Protein AF-A0A7Y2IPC4-F1 (afdb_monomer_lite)

Secondary structure (DSSP, 8-state):
----PPP---------TT-------------PPPHHHHHHHHHHHHHHHHHHHHHHHHHTT-GGGTTS--EEETTEEE-HHHHHHHHHHHHHHHHHHH-TT--HHHHHHHHHHHHHHHHHHHHSHHHHHHHH---HHHHHHHHHHHHHHHHHHHH--------------

Foldseek 3Di:
DDDDDDDDDPPPDDPPPDPPDPPPPPQPQPDDAFPLLVVLQVQLVVLQVQLVVQLVVQPVVPPVQQLHPQDDRPHGGFGNQRSVVSNVVSVVSNVLSVDPPNQLVVLLVQLVVLLVQLVVCLVCVPVCCNVGNRGNVNSVVSNVSSVVSNCSSPVTDPPDTDRPPDPDD

pLDDT: mean 70.89, std 13.15, range [46.75, 91.44]

Structure (mmCIF, N/CA/C/O backbone):
data_AF-A0A7Y2IPC4-F1
#
_entry.id   AF-A0A7Y2IPC4-F1
#
loop_
_atom_site.group_PDB
_atom_site.id
_atom_site.type_sy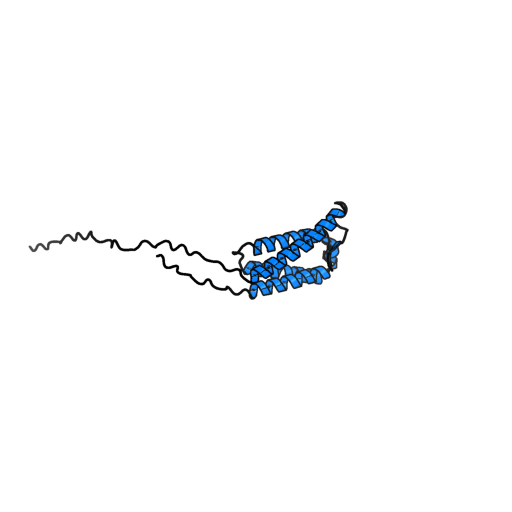mbol
_atom_site.label_atom_id
_atom_site.label_alt_id
_atom_site.label_comp_id
_atom_site.label_asym_id
_atom_site.label_entity_id
_atom_site.label_seq_id
_atom_site.pdbx_PDB_ins_code
_atom_site.Cartn_x
_atom_site.Cartn_y
_atom_site.Cartn_z
_atom_site.occupancy
_atom_site.B_iso_or_equiv
_atom_site.auth_seq_id
_atom_site.auth_comp_id
_atom_site.auth_asym_id
_atom_site.auth_atom_id
_atom_site.pdbx_PDB_model_num
ATOM 1 N N . MET A 1 1 ? -70.345 54.264 35.590 1.00 49.88 1 MET A N 1
ATOM 2 C CA . MET A 1 1 ? -69.636 54.533 36.854 1.00 49.88 1 MET A CA 1
ATOM 3 C C . MET A 1 1 ? -69.385 53.193 37.525 1.00 49.88 1 MET A C 1
ATOM 5 O O . MET A 1 1 ? -70.198 52.774 38.329 1.00 49.88 1 MET A O 1
ATOM 9 N N . THR A 1 2 ? -68.311 52.510 37.122 1.00 48.31 2 THR A N 1
ATOM 10 C CA . THR A 1 2 ? -67.710 51.390 37.861 1.00 48.31 2 THR A CA 1
ATOM 11 C C . THR A 1 2 ? -66.279 51.255 37.356 1.00 48.31 2 THR A C 1
ATOM 13 O O . THR A 1 2 ? -66.040 50.936 36.197 1.00 48.31 2 THR A O 1
ATOM 16 N N . THR A 1 3 ? -65.349 51.657 38.208 1.00 51.16 3 THR A N 1
ATOM 17 C CA . THR A 1 3 ? -63.899 51.569 38.067 1.00 51.16 3 THR A CA 1
ATOM 18 C C . THR A 1 3 ? -63.474 50.141 38.381 1.00 51.16 3 THR A C 1
ATOM 20 O O . THR A 1 3 ? -63.701 49.688 39.500 1.00 51.16 3 THR A O 1
ATOM 23 N N . GLU A 1 4 ? -62.846 49.446 37.434 1.00 53.03 4 GLU A N 1
ATOM 24 C CA . GLU A 1 4 ? -62.162 48.182 37.711 1.00 53.03 4 GLU A CA 1
ATOM 25 C C . GLU A 1 4 ? -60.653 48.424 37.624 1.00 53.03 4 GLU A C 1
ATOM 27 O O . GLU A 1 4 ? -60.094 48.780 36.587 1.00 53.03 4 GLU A O 1
ATOM 32 N N . SER A 1 5 ? -60.028 48.363 38.793 1.00 56.81 5 SER A N 1
ATOM 33 C CA . SER A 1 5 ? -58.611 48.577 39.047 1.00 56.81 5 SER A CA 1
ATOM 34 C C . SER A 1 5 ? -57.774 47.445 38.458 1.00 56.81 5 SER A C 1
ATOM 36 O O . SER A 1 5 ? -57.974 46.288 38.820 1.00 56.81 5 SER A O 1
ATOM 38 N N . ILE A 1 6 ? -56.796 47.787 37.620 1.00 61.06 6 ILE A N 1
ATOM 39 C CA . ILE A 1 6 ? -55.723 46.883 37.191 1.00 61.06 6 ILE A CA 1
ATOM 40 C C . ILE A 1 6 ? -54.782 46.648 38.383 1.00 61.06 6 ILE A C 1
ATOM 42 O O . ILE A 1 6 ? -54.201 47.620 38.872 1.00 61.06 6 ILE A O 1
ATOM 46 N N . PRO A 1 7 ? -54.572 45.404 38.848 1.00 61.88 7 PRO A N 1
ATOM 47 C CA . PRO A 1 7 ? -53.474 45.115 39.749 1.00 61.88 7 PRO A CA 1
ATOM 48 C C . PRO A 1 7 ? -52.186 44.896 38.948 1.00 61.88 7 PRO A C 1
ATOM 50 O O . PRO A 1 7 ? -52.061 43.977 38.138 1.00 61.88 7 PRO A O 1
ATOM 53 N N . THR A 1 8 ? -51.219 45.767 39.213 1.00 55.44 8 THR A N 1
ATOM 54 C CA . THR A 1 8 ? -49.805 45.659 38.861 1.00 55.44 8 THR A CA 1
ATOM 55 C C . THR A 1 8 ? -49.244 44.322 39.356 1.00 55.44 8 THR A C 1
ATOM 57 O O . THR A 1 8 ? -49.049 44.129 40.553 1.00 55.44 8 THR A O 1
ATOM 60 N N . GLN A 1 9 ? -48.981 43.386 38.445 1.00 53.91 9 GLN A N 1
ATOM 61 C CA . GLN A 1 9 ? -48.189 42.189 38.733 1.00 53.91 9 GLN A CA 1
ATOM 62 C C . GLN A 1 9 ? -46.713 42.511 38.488 1.00 53.91 9 GLN A C 1
ATOM 64 O O . GLN A 1 9 ? -46.155 42.254 37.422 1.00 53.91 9 GLN A O 1
ATOM 69 N N . GLU A 1 10 ? -46.081 43.093 39.508 1.00 51.00 10 GLU A N 1
ATOM 70 C CA . GLU A 1 10 ? -44.657 42.889 39.746 1.00 51.00 10 GLU A CA 1
ATOM 71 C C . GLU A 1 10 ? -44.445 41.418 40.128 1.00 51.00 10 GLU A C 1
ATOM 73 O O . GLU A 1 10 ? -44.716 40.999 41.253 1.00 51.00 10 GLU A O 1
ATOM 78 N N . HIS A 1 11 ? -43.952 40.615 39.189 1.00 51.88 11 HIS A N 1
ATOM 79 C CA . HIS A 1 11 ? -43.317 39.333 39.495 1.00 51.88 11 HIS A CA 1
ATOM 80 C C . HIS A 1 11 ? -41.939 39.276 38.843 1.00 51.88 11 HIS A C 1
ATOM 82 O O . HIS A 1 11 ? -41.635 38.497 37.945 1.00 51.88 11 HIS A O 1
ATOM 88 N N . GLN A 1 12 ? -41.079 40.155 39.350 1.00 55.28 12 GLN A N 1
ATOM 89 C CA . GLN A 1 12 ? -39.659 39.878 39.462 1.00 55.28 12 GLN A CA 1
ATOM 90 C C . GLN A 1 12 ? -39.482 39.059 40.746 1.00 55.28 12 GLN A C 1
ATOM 92 O O . GLN A 1 12 ? -39.758 39.585 41.819 1.00 55.28 12 GLN A O 1
ATOM 97 N N . SER A 1 13 ? -39.082 37.786 40.636 1.00 51.97 13 SER A N 1
ATOM 98 C CA . SER A 1 13 ? -38.216 37.048 41.584 1.00 51.97 13 SER A CA 1
ATOM 99 C C . SER A 1 13 ? -38.437 35.538 41.478 1.00 51.97 13 SER A C 1
ATOM 101 O O . SER A 1 13 ? -39.356 35.003 42.086 1.00 51.97 13 SER A O 1
ATOM 103 N N . ALA A 1 14 ? -37.570 34.867 40.717 1.00 52.84 14 ALA A N 1
ATOM 104 C CA . ALA A 1 14 ? -36.878 33.631 41.110 1.00 52.84 14 ALA A CA 1
ATOM 105 C C . ALA A 1 14 ? -36.295 32.964 39.856 1.00 52.84 14 ALA A C 1
ATOM 107 O O . ALA A 1 14 ? -36.879 32.047 39.285 1.00 52.84 14 ALA A O 1
ATOM 108 N N . VAL A 1 15 ? -35.108 33.406 39.432 1.00 58.88 15 VAL A N 1
ATOM 109 C CA . VAL A 1 15 ? -34.198 32.483 38.745 1.00 58.88 15 VAL A CA 1
ATOM 110 C C . VAL A 1 15 ? -33.780 31.478 39.821 1.00 58.88 15 VAL A C 1
ATOM 112 O O . VAL A 1 15 ? -33.210 31.911 40.824 1.00 58.88 15 VAL A O 1
ATOM 115 N N . PRO A 1 16 ? -34.095 30.177 39.702 1.00 61.38 16 PRO A N 1
ATOM 116 C CA . PRO A 1 16 ? -33.648 29.199 40.679 1.00 61.38 16 PRO A CA 1
ATOM 117 C C . PRO A 1 16 ? -32.118 29.146 40.653 1.00 61.38 16 PRO A C 1
ATOM 119 O O . PRO A 1 16 ? -31.505 28.633 39.715 1.00 61.38 16 PRO A O 1
ATOM 122 N N . SER A 1 17 ? -31.510 29.693 41.704 1.00 60.59 17 SER A N 1
ATOM 123 C CA . SER A 1 17 ? -30.096 29.581 42.066 1.00 60.59 17 SER A CA 1
ATOM 124 C C . SER A 1 17 ? -29.770 28.128 42.427 1.00 60.59 17 SER A C 1
ATOM 126 O O . SER A 1 17 ? -29.538 27.789 43.582 1.00 60.59 17 SER A O 1
ATOM 128 N N . GLY A 1 18 ? -29.861 27.238 41.446 1.00 58.59 18 GLY A N 1
ATOM 129 C CA . GLY A 1 18 ? -29.791 25.800 41.675 1.00 58.59 18 GLY A CA 1
ATOM 130 C C . GLY A 1 18 ? -29.681 24.972 40.404 1.00 58.59 18 GLY A C 1
ATOM 131 O O . GLY A 1 18 ? -29.937 23.777 40.452 1.00 58.59 18 GLY A O 1
ATOM 132 N N . SER A 1 19 ? -29.301 25.572 39.272 1.00 57.56 19 SER A N 1
ATOM 133 C CA . SER A 1 19 ? -28.718 24.776 38.192 1.00 57.56 19 SER A CA 1
ATOM 134 C C . SER A 1 19 ? -27.263 24.539 38.590 1.00 57.56 19 SER A C 1
ATOM 136 O O . SER A 1 19 ? -26.486 25.495 38.504 1.00 57.56 19 SER A O 1
ATOM 138 N N . PRO A 1 20 ? -26.866 23.348 39.089 1.00 60.28 20 PRO A N 1
ATOM 139 C CA . PRO A 1 20 ? -25.449 23.034 39.157 1.00 60.28 20 PRO A CA 1
ATOM 140 C C . PRO A 1 20 ? -24.900 23.306 37.760 1.00 60.28 20 PRO A C 1
ATOM 142 O O . PRO A 1 20 ? -25.439 22.798 36.773 1.00 60.28 20 PRO A O 1
ATOM 145 N N . LEU A 1 21 ? -23.905 24.196 37.675 1.00 64.06 21 LEU A N 1
ATOM 146 C CA . LEU A 1 21 ? -23.163 24.427 36.440 1.00 64.06 21 LEU A CA 1
ATOM 147 C C . LEU A 1 21 ? -22.884 23.049 35.832 1.00 64.06 21 LEU A C 1
ATOM 149 O O . LEU A 1 21 ? -22.542 22.150 36.608 1.00 64.06 21 LEU A O 1
ATOM 153 N N . PRO A 1 22 ? -23.058 22.841 34.515 1.00 61.72 22 PRO A N 1
ATOM 154 C CA . PRO A 1 22 ? -22.638 21.597 33.895 1.00 61.72 22 PRO A CA 1
ATOM 155 C C . PRO A 1 22 ? -21.154 21.457 34.217 1.00 61.72 22 PRO A C 1
ATOM 157 O O . PRO A 1 22 ? -20.320 22.148 33.635 1.00 61.72 22 PRO A O 1
ATOM 160 N N . ILE A 1 23 ? -20.843 20.653 35.238 1.00 58.25 23 ILE A N 1
ATOM 161 C CA . ILE A 1 23 ? -19.481 20.345 35.633 1.00 58.25 23 ILE A CA 1
ATOM 162 C C . ILE A 1 23 ? -18.910 19.764 34.360 1.00 58.25 23 ILE A C 1
ATOM 164 O O . ILE A 1 23 ? -19.406 18.735 33.894 1.00 58.25 23 ILE A O 1
ATOM 168 N N . ALA A 1 24 ? -17.974 20.497 33.753 1.00 58.16 24 ALA A N 1
ATOM 169 C CA . ALA A 1 24 ? -17.265 20.080 32.564 1.00 58.16 24 ALA A CA 1
ATOM 170 C C . ALA A 1 24 ? -16.607 18.754 32.926 1.00 58.16 24 ALA A C 1
ATOM 172 O O . ALA A 1 24 ? -15.563 18.701 33.569 1.00 58.16 24 ALA A O 1
ATOM 173 N N . THR A 1 25 ? -17.324 17.679 32.635 1.00 60.69 25 THR A N 1
ATOM 174 C CA . THR A 1 25 ? -16.920 16.326 32.941 1.00 60.69 25 THR A CA 1
ATOM 175 C C . THR A 1 25 ? -15.834 16.086 31.921 1.00 60.69 25 THR A C 1
ATOM 177 O O . THR A 1 25 ? -16.112 15.892 30.738 1.00 60.69 25 THR A O 1
ATOM 180 N N . GLU A 1 26 ? -14.584 16.243 32.348 1.00 56.31 26 GLU A N 1
ATOM 181 C CA . GLU A 1 26 ? -13.437 15.880 31.540 1.00 56.31 26 GLU A CA 1
ATOM 182 C C . GLU A 1 26 ? -13.526 14.367 31.351 1.00 56.31 26 GLU A C 1
ATOM 184 O O . GLU A 1 26 ? -13.108 13.570 32.188 1.00 56.31 26 GLU A O 1
ATOM 189 N N . LEU A 1 27 ? -14.204 13.962 30.278 1.00 58.81 27 LEU A N 1
ATOM 190 C CA . LEU A 1 27 ? -14.255 12.589 29.819 1.00 58.81 27 LEU A CA 1
ATOM 191 C C . LEU A 1 27 ? -12.823 12.213 29.450 1.00 58.81 27 LEU A C 1
ATOM 193 O O . LEU A 1 27 ? -12.387 12.410 28.314 1.00 58.81 27 LEU A O 1
ATOM 197 N N . VAL A 1 28 ? -12.082 11.679 30.423 1.00 58.53 28 VAL A N 1
ATOM 198 C CA . VAL A 1 28 ? -10.781 11.052 30.204 1.00 58.53 28 VAL A CA 1
ATOM 199 C C . VAL A 1 28 ? -11.043 9.780 29.409 1.00 58.53 28 VAL A C 1
ATOM 201 O O . VAL A 1 28 ? -11.217 8.681 29.936 1.00 58.53 28 VAL A O 1
ATOM 204 N N . ARG A 1 29 ? -11.143 9.953 28.094 1.00 59.50 29 ARG A N 1
ATOM 205 C CA . ARG A 1 29 ? -11.392 8.889 27.136 1.00 59.50 29 ARG A CA 1
ATOM 206 C C . ARG A 1 29 ? -10.118 8.049 27.043 1.00 59.50 29 ARG A C 1
ATOM 208 O O . ARG A 1 29 ? -9.209 8.331 26.264 1.00 59.50 29 ARG A O 1
ATOM 215 N N . THR A 1 30 ? -10.013 7.036 27.901 1.00 56.56 30 THR A N 1
ATOM 216 C CA . THR A 1 30 ? -8.898 6.085 27.899 1.00 56.56 30 THR A CA 1
ATOM 217 C C . THR A 1 30 ? -9.015 5.184 26.673 1.00 56.56 30 THR A C 1
ATOM 219 O O . THR A 1 30 ? -9.700 4.164 26.653 1.00 56.56 30 THR A O 1
ATOM 222 N N . TYR A 1 31 ? -8.347 5.603 25.603 1.00 56.28 31 TYR A N 1
ATOM 223 C CA . TYR A 1 31 ? -8.466 4.982 24.290 1.00 56.28 31 TYR A CA 1
ATOM 224 C C . TYR A 1 31 ? -7.594 3.717 24.201 1.00 56.28 31 TYR A C 1
ATOM 226 O O . TYR A 1 31 ? -6.358 3.798 24.148 1.00 56.28 31 TYR A O 1
ATOM 234 N N . ARG A 1 32 ? -8.234 2.538 24.193 1.00 65.81 32 ARG A N 1
ATOM 235 C CA . ARG A 1 32 ? -7.577 1.234 23.982 1.00 65.81 32 ARG A CA 1
ATOM 236 C C . ARG A 1 32 ? -7.172 1.064 22.513 1.00 65.81 32 ARG A C 1
ATOM 238 O O . ARG A 1 32 ? -7.890 1.469 21.606 1.00 65.81 32 ARG A O 1
ATOM 245 N N . TRP A 1 33 ? -6.008 0.457 22.287 1.00 66.62 33 TRP A N 1
ATOM 246 C CA . TRP A 1 33 ? -5.497 0.141 20.949 1.00 66.62 33 TRP A CA 1
ATOM 247 C C . TRP A 1 33 ? -6.417 -0.842 20.213 1.00 66.62 33 TRP A C 1
ATOM 249 O O . TRP A 1 33 ? -6.883 -1.817 20.807 1.00 66.62 33 TRP A O 1
ATOM 259 N N . SER A 1 34 ? -6.645 -0.611 18.915 1.00 72.06 34 SER A N 1
ATOM 260 C CA . SER A 1 34 ? -7.417 -1.525 18.065 1.00 72.06 34 SER A CA 1
ATOM 261 C C . SER A 1 34 ? -6.505 -2.589 17.433 1.00 72.06 34 SER A C 1
ATOM 263 O O . SER A 1 34 ? -5.454 -2.233 16.896 1.00 72.06 34 SER A O 1
ATOM 265 N N . PRO A 1 35 ? -6.903 -3.878 17.390 1.00 77.44 35 PRO A N 1
ATOM 266 C CA . PRO A 1 35 ? -6.165 -4.919 16.664 1.00 77.44 35 PRO A CA 1
ATOM 267 C C . PRO A 1 35 ? -5.898 -4.560 15.193 1.00 77.44 35 PRO A C 1
ATOM 269 O O . PRO A 1 35 ? -4.853 -4.893 14.642 1.00 77.44 35 PRO A O 1
ATOM 272 N N . THR A 1 36 ? -6.813 -3.814 14.570 1.00 78.31 36 THR A N 1
ATOM 273 C CA . THR A 1 36 ? -6.680 -3.286 13.205 1.00 78.31 36 THR A CA 1
ATOM 274 C C . THR A 1 36 ? -5.452 -2.382 13.067 1.00 78.31 36 THR A C 1
ATOM 276 O O . THR A 1 36 ? -4.718 -2.501 12.090 1.00 78.31 36 THR A O 1
ATOM 279 N N . GLN A 1 37 ? -5.175 -1.527 14.057 1.00 77.56 37 GLN A N 1
ATOM 280 C CA . GLN A 1 37 ? -4.016 -0.627 14.030 1.00 77.56 37 GLN A CA 1
ATOM 281 C C . GLN A 1 37 ? -2.697 -1.395 14.070 1.00 77.56 37 GLN A C 1
ATOM 283 O O . GLN A 1 37 ? -1.760 -1.003 13.386 1.00 77.56 37 GLN A O 1
ATOM 288 N N . LEU A 1 38 ? -2.630 -2.506 14.811 1.00 83.44 38 LEU A N 1
ATOM 289 C CA . LEU A 1 38 ? -1.433 -3.352 14.845 1.00 83.44 38 LEU A CA 1
ATOM 290 C C . LEU A 1 38 ? -1.144 -3.982 13.481 1.00 83.44 38 LEU A C 1
ATOM 292 O O . LEU A 1 38 ? 0.007 -4.008 13.057 1.00 83.44 38 LEU A O 1
ATOM 296 N N . VAL A 1 39 ? -2.178 -4.439 12.769 1.00 84.19 39 VAL A N 1
ATOM 297 C CA . VAL A 1 39 ? -2.017 -4.997 11.417 1.00 84.19 39 VAL A CA 1
ATOM 298 C C . VAL A 1 39 ? -1.535 -3.925 10.441 1.00 84.19 39 VAL A C 1
ATOM 300 O O . VAL A 1 39 ? -0.588 -4.157 9.694 1.00 84.19 39 VAL A O 1
ATOM 303 N N . VAL A 1 40 ? -2.141 -2.734 10.469 1.00 82.50 40 VAL A N 1
ATOM 304 C CA . VAL A 1 40 ? -1.729 -1.616 9.606 1.00 82.50 40 VAL A CA 1
ATOM 305 C C . VAL A 1 40 ? -0.302 -1.172 9.922 1.00 82.50 40 VAL A C 1
ATOM 307 O O . VAL A 1 40 ? 0.480 -0.952 9.000 1.00 82.50 40 VAL A O 1
ATOM 310 N N . LEU A 1 41 ? 0.057 -1.097 11.206 1.00 84.88 41 LEU A N 1
ATOM 311 C CA . LEU A 1 41 ? 1.409 -0.772 11.647 1.00 84.88 41 LEU A CA 1
ATOM 312 C C . LEU A 1 41 ? 2.413 -1.803 11.126 1.00 84.88 41 LEU A C 1
ATOM 314 O O . LEU A 1 41 ? 3.410 -1.425 10.520 1.00 84.88 41 LEU A O 1
ATOM 318 N N . ALA A 1 42 ? 2.133 -3.097 11.308 1.00 86.44 42 ALA A N 1
ATOM 319 C CA . ALA A 1 42 ? 2.998 -4.173 10.836 1.00 86.44 42 ALA A CA 1
ATOM 320 C C . ALA A 1 42 ? 3.189 -4.117 9.314 1.00 86.44 42 ALA A C 1
ATOM 322 O O . ALA A 1 42 ? 4.318 -4.185 8.829 1.00 86.44 42 ALA A O 1
ATOM 323 N N . LEU A 1 43 ? 2.105 -3.920 8.560 1.00 85.50 43 LEU A N 1
ATOM 324 C CA . LEU A 1 43 ? 2.165 -3.774 7.107 1.00 85.50 43 LEU A CA 1
ATOM 325 C C . LEU A 1 43 ? 2.971 -2.540 6.684 1.00 85.50 43 LEU A C 1
ATOM 327 O O . LEU A 1 43 ? 3.805 -2.648 5.786 1.00 85.50 43 LEU A O 1
ATOM 331 N N . GLY A 1 44 ? 2.770 -1.401 7.350 1.00 82.56 44 GLY A N 1
ATOM 332 C CA . GLY A 1 44 ? 3.527 -0.173 7.109 1.00 82.56 44 GLY A CA 1
ATOM 333 C C . GLY A 1 44 ? 5.022 -0.348 7.375 1.00 82.56 44 GLY A C 1
ATOM 334 O O . GLY A 1 44 ? 5.838 0.060 6.549 1.00 82.56 44 GLY A O 1
ATOM 335 N N . VAL A 1 45 ? 5.396 -1.016 8.473 1.00 86.25 45 VAL A N 1
ATOM 336 C CA . VAL A 1 45 ? 6.798 -1.333 8.795 1.00 86.25 45 VAL A CA 1
ATOM 337 C C . VAL A 1 45 ? 7.413 -2.223 7.719 1.00 86.25 45 VAL A C 1
ATOM 339 O O . VAL A 1 45 ? 8.488 -1.907 7.215 1.00 86.25 45 VAL A O 1
ATOM 342 N N . ILE A 1 46 ? 6.732 -3.308 7.336 1.00 85.62 46 ILE A N 1
ATOM 343 C CA . ILE A 1 46 ? 7.230 -4.250 6.323 1.00 85.62 46 ILE A CA 1
ATOM 344 C C . ILE A 1 46 ? 7.446 -3.532 4.989 1.00 85.62 46 ILE A C 1
ATOM 346 O O . ILE A 1 46 ? 8.517 -3.653 4.398 1.00 85.62 46 ILE A O 1
ATOM 350 N N . TRP A 1 47 ? 6.461 -2.753 4.536 1.00 81.75 47 TRP A N 1
ATOM 351 C CA . TRP A 1 47 ? 6.561 -1.991 3.292 1.00 81.75 47 TRP A CA 1
ATOM 352 C C . TRP A 1 47 ? 7.706 -0.987 3.323 1.00 81.75 47 TRP A C 1
ATOM 354 O O . TRP A 1 47 ? 8.543 -0.985 2.424 1.00 81.75 47 TRP A O 1
ATOM 364 N N . THR A 1 48 ? 7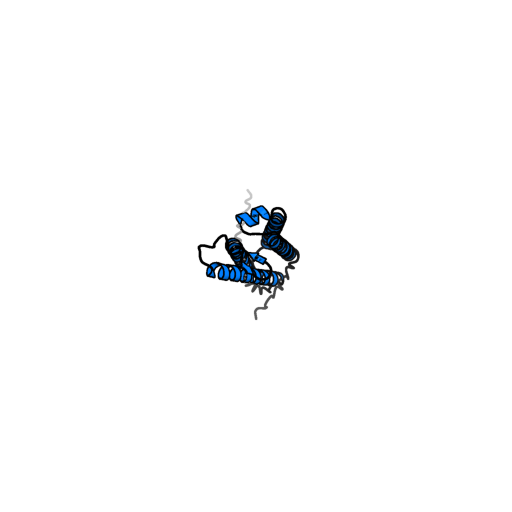.792 -0.194 4.390 1.00 84.44 48 THR A N 1
ATOM 365 C CA . THR A 1 48 ? 8.835 0.826 4.551 1.00 84.44 48 THR A CA 1
ATOM 366 C C . THR A 1 48 ? 10.226 0.196 4.580 1.00 84.44 48 THR A C 1
ATOM 368 O O . THR A 1 48 ? 11.132 0.676 3.905 1.00 84.44 48 THR A O 1
ATOM 371 N N . ALA A 1 49 ? 10.407 -0.903 5.316 1.00 83.19 49 ALA A N 1
ATOM 372 C CA . ALA A 1 49 ? 11.691 -1.590 5.411 1.00 83.19 49 ALA A CA 1
ATOM 373 C C . ALA A 1 49 ? 12.107 -2.205 4.069 1.00 83.19 49 ALA A C 1
ATOM 375 O O . ALA A 1 49 ? 13.232 -2.003 3.617 1.00 83.19 49 ALA A O 1
ATOM 376 N N . LEU A 1 50 ? 11.199 -2.922 3.402 1.00 80.25 50 LEU A N 1
ATOM 377 C CA . LEU A 1 50 ? 11.473 -3.554 2.112 1.00 80.25 50 LEU A CA 1
ATOM 378 C C . LEU A 1 50 ? 11.803 -2.524 1.023 1.00 80.25 50 LEU A C 1
ATOM 380 O O . LEU A 1 50 ? 12.746 -2.726 0.254 1.00 80.25 50 LEU A O 1
ATOM 384 N N . ALA A 1 51 ? 11.054 -1.425 0.984 1.00 78.06 51 ALA A N 1
ATOM 385 C CA . ALA A 1 51 ? 11.266 -0.323 0.059 1.00 78.06 51 ALA A CA 1
ATOM 386 C C . ALA A 1 51 ? 12.562 0.442 0.362 1.00 78.06 51 ALA A C 1
ATOM 388 O O . ALA A 1 51 ? 13.354 0.708 -0.540 1.00 78.06 51 ALA A O 1
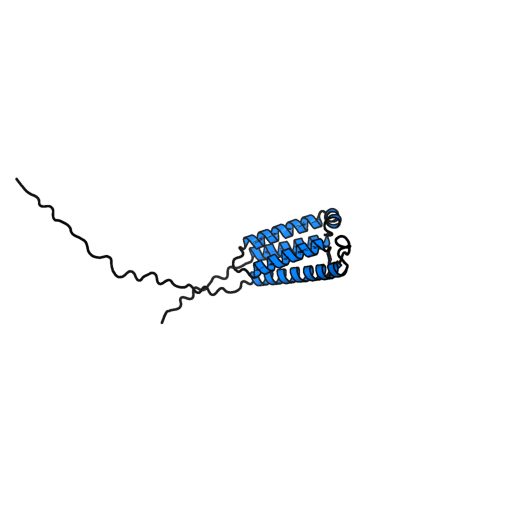ATOM 389 N N . GLY A 1 52 ? 12.829 0.726 1.640 1.00 79.00 52 GLY A N 1
ATOM 390 C CA . GLY A 1 52 ? 14.050 1.390 2.091 1.00 79.00 52 GLY A CA 1
ATOM 391 C C . GLY A 1 52 ? 15.307 0.576 1.785 1.00 79.00 52 GLY A C 1
ATOM 392 O O . GLY A 1 52 ? 16.282 1.126 1.283 1.00 79.00 52 GLY A O 1
ATOM 393 N N . ILE A 1 53 ? 15.275 -0.745 1.999 1.00 79.06 53 ILE A N 1
ATOM 394 C CA . ILE A 1 53 ? 16.378 -1.648 1.633 1.00 79.06 53 ILE A CA 1
ATOM 395 C C . ILE A 1 53 ? 16.588 -1.659 0.116 1.00 79.06 53 ILE A C 1
ATOM 397 O O . ILE A 1 53 ? 17.731 -1.606 -0.339 1.00 79.06 53 ILE A O 1
ATOM 401 N N . ALA A 1 54 ? 15.510 -1.715 -0.672 1.00 72.31 54 ALA A N 1
ATOM 402 C CA . ALA A 1 54 ? 15.599 -1.669 -2.130 1.00 72.31 54 ALA A CA 1
ATOM 403 C C . ALA A 1 54 ? 16.213 -0.352 -2.616 1.00 72.31 54 ALA A C 1
ATOM 405 O O . ALA A 1 54 ? 17.116 -0.374 -3.450 1.00 72.31 54 ALA A O 1
ATOM 406 N N . LEU A 1 55 ? 15.800 0.776 -2.035 1.00 72.12 55 LEU A N 1
ATOM 407 C CA . LEU A 1 55 ? 16.324 2.092 -2.381 1.00 72.12 55 LEU A CA 1
ATOM 408 C C . LEU A 1 55 ? 17.783 2.271 -1.939 1.00 72.12 55 LE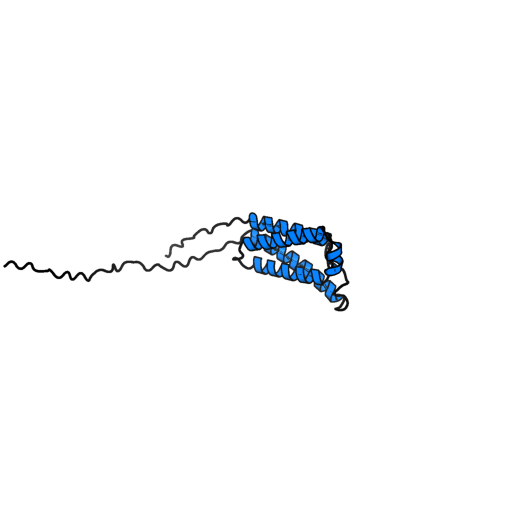U A C 1
ATOM 410 O O . LEU A 1 55 ? 18.584 2.805 -2.697 1.00 72.12 55 LEU A O 1
ATOM 414 N N . ALA A 1 56 ? 18.157 1.777 -0.756 1.00 74.44 56 ALA A N 1
ATOM 415 C CA . ALA A 1 56 ? 19.536 1.814 -0.273 1.00 74.44 56 ALA A CA 1
ATOM 416 C C . ALA A 1 56 ? 20.472 0.973 -1.157 1.00 74.44 56 ALA A C 1
ATOM 418 O O . ALA A 1 56 ? 21.570 1.411 -1.495 1.00 74.44 56 ALA A O 1
ATOM 419 N N . ARG A 1 57 ? 20.019 -0.213 -1.586 1.00 70.06 57 ARG A N 1
ATOM 420 C CA . ARG A 1 57 ? 20.760 -1.064 -2.528 1.00 70.06 57 ARG A CA 1
ATOM 421 C C . ARG A 1 57 ? 20.843 -0.448 -3.923 1.00 70.06 57 ARG A C 1
ATOM 423 O O . ARG A 1 57 ? 21.894 -0.53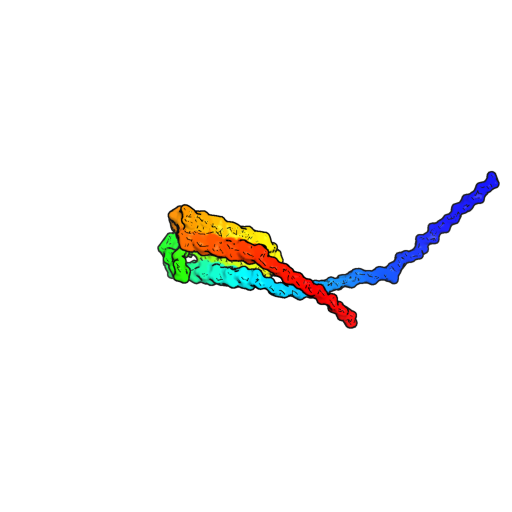5 -4.540 1.00 70.06 57 ARG A O 1
ATOM 430 N N . ALA A 1 58 ? 19.777 0.190 -4.401 1.00 66.38 58 ALA A N 1
ATOM 431 C CA . ALA A 1 58 ? 19.769 0.893 -5.681 1.00 66.38 58 ALA A CA 1
ATOM 432 C C . ALA A 1 58 ? 20.675 2.136 -5.674 1.00 66.38 58 ALA A C 1
ATOM 434 O O . ALA A 1 58 ? 21.435 2.354 -6.612 1.00 66.38 58 ALA A O 1
ATOM 435 N N . GLY A 1 59 ? 20.634 2.931 -4.601 1.00 55.00 59 GLY A N 1
ATOM 436 C CA . GLY A 1 59 ? 21.453 4.132 -4.434 1.00 55.00 59 GLY A CA 1
ATOM 437 C C . GLY A 1 59 ? 22.949 3.834 -4.325 1.00 55.00 59 GLY A C 1
ATOM 438 O O . GLY A 1 59 ? 23.761 4.620 -4.807 1.00 55.00 59 GLY A O 1
ATOM 439 N N . ALA A 1 60 ? 23.321 2.668 -3.786 1.00 55.59 60 ALA A N 1
ATOM 440 C CA . ALA A 1 60 ? 24.706 2.199 -3.758 1.00 55.59 60 ALA A CA 1
ATOM 441 C C . ALA A 1 60 ? 25.301 1.936 -5.160 1.00 55.59 60 ALA A C 1
ATOM 443 O O . ALA A 1 60 ? 26.520 1.893 -5.297 1.00 55.59 60 ALA A O 1
ATOM 444 N N . VAL A 1 61 ? 24.465 1.789 -6.200 1.00 53.94 61 VAL A N 1
ATOM 445 C CA . VAL A 1 61 ? 24.890 1.543 -7.594 1.00 53.94 61 VAL A CA 1
ATOM 446 C C . VAL A 1 61 ? 25.111 2.855 -8.380 1.00 53.94 61 VAL A C 1
ATOM 448 O O . VAL A 1 61 ? 25.680 2.837 -9.467 1.00 53.94 61 VAL A O 1
ATOM 451 N N . GLY A 1 62 ? 24.760 4.016 -7.810 1.00 50.44 62 GLY A N 1
ATOM 452 C CA . GLY A 1 62 ? 24.964 5.334 -8.422 1.00 50.44 62 GLY A CA 1
ATOM 453 C C . GLY A 1 62 ? 23.776 5.849 -9.253 1.00 50.44 62 GLY A C 1
ATOM 454 O O . GLY A 1 62 ? 22.960 5.096 -9.781 1.00 50.44 62 GLY A O 1
ATOM 455 N N . ILE A 1 63 ? 23.684 7.180 -9.370 1.00 51.38 63 ILE A N 1
ATOM 456 C CA . ILE A 1 63 ? 22.560 7.942 -9.969 1.00 51.38 63 ILE A CA 1
ATOM 457 C C . ILE A 1 63 ? 22.411 7.678 -11.485 1.00 51.38 63 ILE A C 1
ATOM 459 O O . ILE A 1 63 ? 21.370 7.940 -12.079 1.00 51.38 63 ILE A O 1
ATOM 463 N N . THR A 1 64 ? 23.427 7.108 -12.130 1.00 50.84 64 THR A N 1
ATOM 464 C CA . THR A 1 64 ? 23.409 6.755 -13.559 1.00 50.84 64 THR A CA 1
ATOM 465 C C . THR A 1 64 ? 22.585 5.500 -13.869 1.00 50.84 64 THR A C 1
ATOM 467 O O . THR A 1 64 ? 22.308 5.230 -15.033 1.00 50.84 64 THR A O 1
ATOM 470 N N . GLY A 1 65 ? 22.148 4.756 -12.845 1.00 46.75 65 GLY A N 1
ATOM 471 C CA . GLY A 1 65 ? 21.342 3.543 -12.971 1.00 46.75 65 GLY A CA 1
ATOM 472 C C . GLY A 1 65 ? 19.858 3.710 -12.631 1.00 46.75 65 GLY A C 1
ATOM 473 O O . GLY A 1 65 ? 19.200 2.717 -12.391 1.00 46.75 65 GLY A O 1
ATOM 474 N N . VAL A 1 66 ? 19.267 4.904 -12.574 1.00 49.75 66 VAL A N 1
ATOM 475 C CA . VAL A 1 66 ? 17.872 5.077 -12.077 1.00 49.75 66 VAL A CA 1
ATOM 476 C C . VAL A 1 66 ? 16.818 4.216 -12.814 1.00 49.75 66 VAL A C 1
ATOM 478 O O . VAL A 1 66 ? 15.762 3.920 -12.254 1.00 49.75 66 VAL A O 1
ATOM 481 N N . LEU A 1 67 ? 17.133 3.743 -14.023 1.00 50.53 67 LEU A N 1
ATOM 482 C CA . LEU A 1 67 ? 16.286 2.882 -14.850 1.00 50.53 67 LEU A CA 1
ATOM 483 C C . LEU A 1 67 ? 16.705 1.394 -14.898 1.00 50.53 67 LEU A C 1
ATOM 485 O O . LEU A 1 67 ? 16.014 0.633 -15.569 1.00 50.53 67 LEU A O 1
ATOM 489 N N . SER A 1 68 ? 17.828 0.948 -14.299 1.00 52.12 68 SER A N 1
ATOM 490 C CA . SER A 1 68 ? 18.417 -0.355 -14.710 1.00 52.12 68 SER A CA 1
ATOM 491 C C . SER A 1 68 ? 19.224 -1.252 -13.743 1.00 52.12 68 SER A C 1
ATOM 493 O O . SER A 1 68 ? 19.674 -2.291 -14.216 1.00 52.12 68 SER A O 1
ATOM 495 N N . PRO A 1 69 ? 19.360 -1.059 -12.419 1.00 54.34 69 PRO A N 1
ATOM 496 C CA . PRO A 1 69 ? 19.581 -2.188 -11.541 1.00 54.34 69 PRO A CA 1
ATOM 497 C C . PRO A 1 69 ? 18.218 -2.554 -10.979 1.00 54.34 69 PRO A C 1
ATOM 499 O O . PRO A 1 69 ? 17.715 -1.976 -10.018 1.00 54.34 69 PRO A O 1
ATOM 502 N N . GLU A 1 70 ? 17.602 -3.518 -11.642 1.00 55.72 70 GLU A N 1
ATOM 503 C CA . GLU A 1 70 ? 16.617 -4.394 -11.040 1.00 55.72 70 GLU A CA 1
ATOM 504 C C . GLU A 1 70 ? 17.229 -5.002 -9.764 1.00 55.72 70 GLU A C 1
ATOM 506 O O . GLU A 1 70 ? 18.057 -5.910 -9.819 1.00 55.72 70 GLU A O 1
ATOM 511 N N . VAL A 1 71 ? 16.890 -4.458 -8.592 1.00 58.19 71 VAL A N 1
ATOM 512 C CA . VAL A 1 71 ? 17.408 -4.970 -7.322 1.00 58.19 71 VAL A CA 1
ATOM 513 C C . VAL A 1 71 ? 16.419 -5.990 -6.782 1.00 58.19 71 VAL A C 1
ATOM 515 O O . VAL A 1 71 ? 15.276 -5.662 -6.457 1.00 58.19 71 VAL A O 1
ATOM 518 N N . ALA A 1 72 ? 16.870 -7.235 -6.642 1.00 55.38 72 ALA A N 1
ATOM 519 C CA . ALA A 1 72 ? 16.119 -8.253 -5.926 1.00 55.38 72 ALA A CA 1
ATOM 520 C C . ALA A 1 72 ? 16.162 -7.966 -4.415 1.00 55.38 72 ALA A C 1
ATOM 522 O O . ALA A 1 72 ? 17.226 -7.979 -3.780 1.00 55.38 72 ALA A O 1
ATOM 523 N N . VAL A 1 73 ? 14.998 -7.707 -3.820 1.00 55.56 73 VAL A N 1
ATOM 524 C CA . VAL A 1 73 ? 14.833 -7.638 -2.363 1.00 55.56 73 VAL A CA 1
ATOM 525 C C . VAL A 1 73 ? 13.774 -8.649 -1.950 1.00 55.56 73 VAL A C 1
ATOM 527 O O . VAL A 1 73 ? 12.630 -8.592 -2.398 1.00 55.56 73 VAL A O 1
ATOM 530 N N . ALA A 1 74 ? 14.177 -9.582 -1.084 1.00 61.75 74 ALA A N 1
ATOM 531 C CA . ALA A 1 74 ? 13.439 -10.808 -0.781 1.00 61.75 74 ALA A CA 1
ATOM 532 C C . ALA A 1 74 ? 13.216 -11.673 -2.039 1.00 61.75 74 ALA A C 1
ATOM 534 O O . ALA A 1 74 ? 14.184 -12.223 -2.555 1.00 61.75 74 ALA A O 1
ATOM 535 N N . LEU A 1 75 ? 11.973 -11.792 -2.524 1.00 54.56 75 LEU A N 1
ATOM 536 C CA . LEU A 1 75 ? 11.594 -12.616 -3.685 1.00 54.56 75 LEU A CA 1
ATOM 537 C C . LEU A 1 75 ? 11.279 -11.806 -4.951 1.00 54.56 75 LEU A C 1
ATOM 539 O O . LEU A 1 75 ? 10.877 -12.389 -5.958 1.00 54.56 75 LEU A O 1
ATOM 543 N N . TRP A 1 76 ? 11.414 -10.479 -4.914 1.00 62.84 76 TRP A N 1
ATOM 544 C CA . TRP A 1 76 ? 10.923 -9.628 -5.993 1.00 62.84 76 TRP A CA 1
ATOM 545 C C . TRP A 1 76 ? 11.962 -8.652 -6.490 1.00 62.84 76 TRP A C 1
ATOM 547 O O . TRP A 1 76 ? 12.687 -8.016 -5.722 1.00 62.84 76 TRP A O 1
ATOM 557 N N . THR A 1 77 ? 11.967 -8.522 -7.804 1.00 64.38 77 THR A N 1
ATOM 558 C CA . THR A 1 77 ? 12.741 -7.534 -8.518 1.00 64.38 77 THR A CA 1
ATOM 559 C C . THR A 1 77 ? 12.021 -6.196 -8.468 1.00 64.38 77 THR A C 1
ATOM 561 O O . THR A 1 77 ? 10.845 -6.104 -8.825 1.00 64.38 77 THR A O 1
ATOM 564 N N . ARG A 1 78 ? 12.712 -5.163 -7.985 1.00 64.69 78 ARG A N 1
ATOM 565 C CA . ARG A 1 78 ? 12.183 -3.801 -7.909 1.00 64.69 78 ARG A CA 1
ATOM 566 C C . ARG A 1 78 ? 13.127 -2.835 -8.595 1.00 64.69 78 ARG A C 1
ATOM 568 O O . ARG A 1 78 ? 14.343 -2.925 -8.434 1.00 64.69 78 ARG A O 1
ATOM 575 N N . THR A 1 79 ? 12.556 -1.872 -9.300 1.00 69.12 79 THR A N 1
ATOM 576 C CA . THR A 1 79 ? 13.292 -0.690 -9.742 1.00 69.12 79 THR A CA 1
ATOM 577 C C . THR A 1 79 ? 13.369 0.354 -8.629 1.00 69.12 79 THR A C 1
ATOM 579 O O . THR A 1 79 ? 12.536 0.359 -7.713 1.00 69.12 79 THR A O 1
ATOM 582 N N . PRO A 1 80 ? 14.333 1.286 -8.713 1.00 66.25 80 PRO A N 1
ATOM 583 C CA . PRO A 1 80 ? 14.488 2.354 -7.726 1.00 66.25 80 PRO A CA 1
ATOM 584 C C . PRO A 1 80 ? 13.243 3.252 -7.627 1.00 66.25 80 PRO A C 1
ATOM 586 O O . PRO A 1 80 ? 12.862 3.665 -6.534 1.00 66.25 80 PRO A O 1
ATOM 589 N N . ILE A 1 81 ? 12.577 3.512 -8.760 1.00 68.44 81 ILE A N 1
ATOM 590 C CA . ILE A 1 81 ? 11.355 4.328 -8.831 1.00 68.44 81 ILE A CA 1
ATOM 591 C C . ILE A 1 81 ? 10.198 3.641 -8.102 1.00 68.44 81 ILE A C 1
ATOM 593 O O . ILE A 1 81 ? 9.526 4.267 -7.282 1.00 68.44 81 ILE A O 1
ATOM 597 N N . LEU A 1 82 ? 9.988 2.346 -8.353 1.00 74.62 82 LEU A N 1
ATOM 598 C CA . LEU A 1 82 ? 8.941 1.586 -7.677 1.00 74.62 82 LEU A CA 1
ATOM 599 C C . LEU A 1 82 ? 9.212 1.506 -6.169 1.00 74.62 82 LEU A C 1
ATOM 601 O O . LEU A 1 82 ? 8.306 1.736 -5.374 1.00 74.62 82 LEU A O 1
ATOM 605 N N .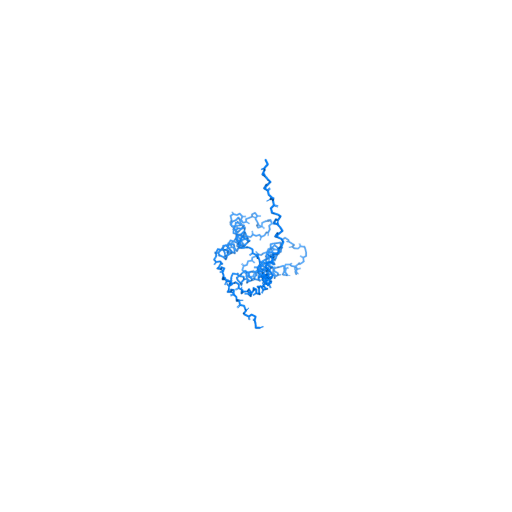 ALA A 1 83 ? 10.467 1.275 -5.773 1.00 72.31 83 ALA A N 1
ATOM 606 C CA . ALA A 1 83 ? 10.869 1.277 -4.369 1.00 72.31 83 ALA A CA 1
ATOM 607 C C . ALA A 1 83 ? 10.597 2.628 -3.682 1.00 72.31 83 ALA A C 1
ATOM 609 O O . ALA A 1 83 ? 10.132 2.653 -2.547 1.00 72.31 83 ALA A O 1
ATOM 610 N N . ALA A 1 84 ? 10.824 3.760 -4.353 1.00 74.81 84 ALA A N 1
ATOM 611 C CA . ALA A 1 84 ? 10.508 5.072 -3.790 1.00 74.81 84 ALA A CA 1
ATOM 612 C C . ALA A 1 84 ? 8.996 5.259 -3.555 1.00 74.81 84 ALA A C 1
ATOM 614 O O . ALA A 1 84 ? 8.592 5.741 -2.496 1.00 74.81 84 ALA A O 1
ATOM 615 N N . ILE A 1 85 ? 8.154 4.833 -4.503 1.00 78.69 85 ILE A N 1
ATOM 616 C CA . ILE A 1 85 ? 6.688 4.879 -4.359 1.00 78.69 85 ILE A CA 1
ATOM 617 C C . ILE A 1 85 ? 6.232 3.989 -3.195 1.00 78.69 85 ILE A C 1
ATOM 619 O O . ILE A 1 85 ? 5.432 4.415 -2.361 1.00 78.69 85 ILE A O 1
ATOM 623 N N . GLU A 1 86 ? 6.772 2.772 -3.102 1.00 80.38 86 GLU A N 1
ATOM 624 C CA . GLU A 1 86 ? 6.476 1.839 -2.011 1.00 80.38 86 GLU A CA 1
ATOM 625 C C . GLU A 1 86 ? 6.889 2.398 -0.646 1.00 80.38 86 GLU A C 1
ATOM 627 O O . GLU A 1 86 ? 6.166 2.226 0.336 1.00 80.38 86 GLU A O 1
ATOM 632 N N . LEU A 1 87 ? 8.013 3.115 -0.581 1.00 81.44 87 LEU A N 1
ATOM 633 C CA . LEU A 1 87 ? 8.485 3.758 0.641 1.00 81.44 87 LEU A CA 1
ATOM 634 C C . LEU A 1 87 ? 7.509 4.841 1.104 1.00 81.44 87 LEU A C 1
ATOM 636 O O . LEU A 1 87 ? 7.146 4.881 2.278 1.00 81.44 87 LEU A O 1
ATOM 640 N N . VAL A 1 88 ? 7.050 5.690 0.180 1.00 82.38 88 VAL A N 1
ATOM 641 C CA . VAL A 1 88 ? 6.050 6.724 0.478 1.00 82.38 88 VAL A CA 1
ATOM 642 C C . VAL A 1 88 ? 4.753 6.083 0.966 1.00 82.38 88 VAL A C 1
ATOM 644 O O . VAL A 1 88 ? 4.206 6.520 1.978 1.00 82.38 88 VAL A O 1
ATOM 647 N N . LEU A 1 89 ? 4.282 5.013 0.316 1.00 80.56 89 LEU A N 1
ATOM 648 C CA . LEU A 1 89 ? 3.079 4.306 0.757 1.00 80.56 89 LEU A CA 1
ATOM 649 C C . LEU A 1 89 ? 3.257 3.699 2.157 1.00 80.56 89 LEU A C 1
ATOM 651 O O . LEU A 1 89 ? 2.380 3.847 3.006 1.00 80.56 89 LEU A O 1
ATOM 655 N N . GLY A 1 90 ? 4.400 3.061 2.421 1.00 77.19 90 GLY A N 1
ATOM 656 C CA . GLY A 1 90 ? 4.742 2.511 3.732 1.00 77.19 90 GLY A CA 1
ATOM 657 C C . GLY A 1 90 ? 4.735 3.576 4.831 1.00 77.19 90 GLY A C 1
ATOM 658 O O . GLY A 1 90 ? 4.129 3.372 5.883 1.00 77.19 90 GLY A O 1
ATOM 659 N N . LEU A 1 91 ? 5.315 4.747 4.562 1.00 83.38 91 LEU A N 1
ATOM 660 C CA . LEU A 1 91 ? 5.305 5.885 5.483 1.00 83.38 91 LEU A CA 1
ATOM 661 C C . LEU A 1 91 ? 3.890 6.416 5.728 1.00 83.38 91 LEU A C 1
ATOM 663 O O . LEU A 1 91 ? 3.527 6.668 6.875 1.00 83.38 91 LEU A O 1
ATOM 667 N N . VAL A 1 92 ? 3.067 6.533 4.682 1.00 83.00 92 VAL A N 1
ATOM 668 C CA . VAL A 1 92 ? 1.655 6.922 4.822 1.00 83.00 92 VAL A CA 1
ATOM 669 C C . VAL A 1 92 ? 0.913 5.934 5.721 1.00 83.00 92 VAL A C 1
ATOM 671 O O . VAL A 1 92 ? 0.154 6.357 6.588 1.00 83.00 92 VAL A O 1
ATOM 674 N N . LEU A 1 93 ? 1.163 4.630 5.578 1.00 80.38 93 LEU A N 1
ATOM 675 C CA . LEU A 1 93 ? 0.572 3.606 6.442 1.00 80.38 93 LEU A CA 1
ATOM 676 C C . LEU A 1 93 ? 1.070 3.694 7.886 1.00 80.38 93 LEU A C 1
ATOM 678 O O . LEU A 1 93 ? 0.272 3.523 8.804 1.00 80.38 93 LEU A O 1
ATOM 682 N N . LEU A 1 94 ? 2.352 3.995 8.107 1.00 83.81 94 LEU A N 1
ATOM 683 C CA . LEU A 1 94 ? 2.903 4.213 9.448 1.00 83.81 94 LEU A CA 1
ATOM 684 C C . LEU A 1 94 ? 2.267 5.428 10.127 1.00 83.81 94 LEU A C 1
ATOM 686 O O . LEU A 1 94 ? 1.838 5.334 11.276 1.00 83.81 94 LEU A O 1
ATOM 690 N N . VAL A 1 95 ? 2.139 6.546 9.408 1.00 81.69 95 VAL A N 1
ATOM 691 C CA . VAL A 1 95 ? 1.440 7.741 9.901 1.00 81.69 95 VAL A CA 1
ATOM 692 C C . VAL A 1 95 ? -0.030 7.419 10.166 1.00 81.69 95 VAL A C 1
ATOM 694 O O . VAL A 1 95 ? -0.563 7.784 11.213 1.00 81.69 95 VAL A O 1
ATOM 697 N N . ALA A 1 96 ? -0.673 6.671 9.269 1.00 77.38 96 ALA A N 1
ATOM 698 C CA . ALA A 1 96 ? -2.061 6.263 9.426 1.00 77.38 96 ALA A CA 1
ATOM 699 C C . ALA A 1 96 ? -2.279 5.275 10.586 1.00 77.38 96 ALA A C 1
ATOM 701 O O . ALA A 1 96 ? -3.366 5.230 11.154 1.00 77.38 96 ALA A O 1
ATOM 702 N N . ALA A 1 97 ? -1.271 4.479 10.946 1.00 74.94 97 ALA A N 1
ATOM 703 C CA . ALA A 1 97 ? -1.302 3.620 12.125 1.00 74.94 97 ALA A CA 1
ATOM 704 C C . ALA A 1 97 ? -1.062 4.412 13.419 1.00 74.94 97 ALA A C 1
ATOM 706 O O . ALA A 1 97 ? -1.674 4.116 14.444 1.00 74.94 97 ALA A O 1
ATOM 707 N N . ALA A 1 98 ? -0.185 5.420 13.373 1.00 76.94 98 ALA A N 1
ATOM 708 C CA . ALA A 1 98 ? 0.100 6.296 14.506 1.00 76.94 98 ALA A CA 1
ATOM 709 C C . ALA A 1 98 ? -1.093 7.205 14.843 1.00 76.94 98 ALA A C 1
ATOM 711 O O . ALA A 1 98 ? -1.349 7.505 16.012 1.00 76.94 98 ALA A O 1
ATOM 712 N N . GLN A 1 99 ? -1.853 7.623 13.828 1.00 70.94 99 GLN A N 1
ATOM 713 C CA . GLN A 1 99 ? -3.055 8.424 14.005 1.00 70.94 99 GLN A CA 1
ATOM 714 C C . GLN A 1 99 ? -4.252 7.554 14.402 1.00 70.94 99 GLN A C 1
ATOM 716 O O . GLN A 1 99 ? -4.738 6.709 13.655 1.00 70.94 99 GLN A O 1
ATOM 721 N N . ARG A 1 100 ? -4.801 7.823 15.588 1.00 62.06 100 ARG A N 1
ATOM 722 C CA . ARG A 1 100 ? -5.973 7.107 16.121 1.00 62.06 100 ARG A CA 1
ATOM 723 C C . ARG A 1 100 ? -7.306 7.508 15.468 1.00 62.06 100 ARG A C 1
ATOM 725 O O . ARG A 1 100 ? -8.319 6.882 15.747 1.00 62.06 100 ARG A O 1
ATOM 732 N N . LEU A 1 101 ? -7.290 8.520 14.595 1.00 61.97 101 LEU A N 1
ATOM 733 C CA . LEU A 1 101 ? -8.458 9.128 13.942 1.00 61.97 101 LEU A CA 1
ATOM 734 C C . LEU A 1 101 ? -8.640 8.730 12.472 1.00 61.97 101 LEU A C 1
ATOM 736 O O . LEU A 1 101 ? -9.536 9.255 11.814 1.00 61.97 101 LEU A O 1
ATOM 740 N N . VAL A 1 102 ? -7.817 7.827 11.931 1.00 69.19 102 VAL A N 1
ATOM 741 C CA . VAL A 1 102 ? -7.944 7.465 10.515 1.00 69.19 102 VAL A CA 1
ATOM 742 C C . VAL A 1 102 ? -9.280 6.756 10.280 1.00 69.19 102 VAL A C 1
ATOM 744 O O . VAL A 1 102 ? -9.529 5.691 10.856 1.00 69.19 102 VAL A O 1
ATOM 747 N N . PRO A 1 103 ? -10.168 7.319 9.440 1.00 70.38 103 PRO A N 1
ATOM 748 C CA . PRO A 1 103 ? -11.475 6.733 9.210 1.00 70.38 103 PRO A CA 1
ATOM 749 C C . PRO A 1 103 ? -11.314 5.386 8.505 1.00 70.38 103 PRO A C 1
ATOM 751 O O . PRO A 1 103 ? -10.512 5.244 7.584 1.00 70.38 103 PRO A O 1
ATOM 754 N N . LYS A 1 104 ? -12.148 4.401 8.861 1.00 73.25 104 LYS A N 1
ATOM 755 C CA . LYS A 1 104 ? -12.175 3.067 8.218 1.00 73.25 104 LYS A CA 1
ATOM 756 C C . LYS A 1 104 ? -12.300 3.133 6.691 1.00 73.25 104 LYS A C 1
ATOM 758 O O . LYS A 1 104 ? -11.939 2.195 5.984 1.00 73.25 104 LYS A O 1
ATOM 763 N N . THR A 1 105 ? -12.873 4.220 6.186 1.00 79.12 105 THR A N 1
ATOM 764 C CA . THR A 1 105 ? -12.992 4.517 4.758 1.00 79.12 105 THR A CA 1
ATOM 765 C C . THR A 1 105 ? -11.624 4.678 4.094 1.00 79.12 105 THR A C 1
ATOM 767 O O . THR A 1 105 ? -11.457 4.226 2.970 1.00 79.12 105 THR A O 1
ATOM 770 N N . ALA A 1 106 ? -10.621 5.222 4.790 1.00 81.00 106 ALA A N 1
ATOM 771 C CA . ALA A 1 106 ? -9.268 5.362 4.262 1.00 81.00 106 ALA A CA 1
ATOM 772 C C . ALA A 1 106 ? -8.624 3.995 3.987 1.00 81.00 106 ALA A C 1
ATOM 774 O O . ALA A 1 106 ? -8.120 3.785 2.890 1.00 81.00 106 ALA A O 1
ATOM 775 N N . TYR A 1 107 ? -8.722 3.031 4.912 1.00 82.81 107 TYR A N 1
ATOM 776 C CA . TYR A 1 107 ? -8.204 1.671 4.683 1.00 82.81 107 TYR A CA 1
ATOM 777 C C . TYR A 1 107 ? -8.904 0.971 3.514 1.00 82.81 107 TYR A C 1
ATOM 779 O O . TYR A 1 107 ? -8.258 0.279 2.733 1.00 82.81 107 TYR A O 1
ATOM 787 N N . ARG A 1 108 ? -10.213 1.206 3.341 1.00 83.06 108 ARG A N 1
ATOM 788 C CA . ARG A 1 108 ? -10.980 0.682 2.203 1.00 83.06 108 ARG A CA 1
ATOM 789 C C . ARG A 1 108 ? -10.562 1.308 0.875 1.00 83.06 108 ARG A C 1
ATOM 791 O O . ARG A 1 108 ? -10.405 0.581 -0.098 1.00 83.06 108 ARG A O 1
ATOM 798 N N . ILE A 1 109 ? -10.353 2.623 0.836 1.00 85.69 109 ILE A N 1
ATOM 799 C CA . ILE A 1 109 ? -9.884 3.324 -0.366 1.00 85.69 109 ILE A CA 1
ATOM 800 C C . ILE A 1 109 ? -8.468 2.866 -0.716 1.00 85.69 109 ILE A C 1
ATOM 802 O O . ILE A 1 109 ? -8.232 2.457 -1.845 1.00 85.69 109 ILE A O 1
ATOM 806 N N . ILE A 1 110 ? -7.549 2.865 0.253 1.00 85.50 110 ILE A N 1
ATOM 807 C CA . ILE A 1 110 ? -6.163 2.422 0.051 1.00 85.50 110 ILE A CA 1
ATOM 808 C C . ILE A 1 110 ? -6.138 0.964 -0.417 1.00 85.50 110 ILE A C 1
ATOM 810 O O . ILE A 1 110 ? -5.479 0.650 -1.405 1.00 85.50 110 ILE A O 1
ATOM 814 N N . GLY A 1 111 ? -6.897 0.084 0.242 1.00 85.62 111 GLY A N 1
ATOM 815 C CA . GLY A 1 111 ? -7.010 -1.320 -0.142 1.00 85.62 111 GLY A CA 1
ATOM 816 C C . GLY A 1 111 ? -7.610 -1.509 -1.534 1.00 85.62 111 GLY A C 1
ATOM 817 O O . GLY A 1 111 ? -7.083 -2.279 -2.332 1.00 85.62 111 GLY A O 1
ATOM 818 N N . GLY A 1 112 ? -8.669 -0.768 -1.866 1.00 88.56 112 GLY A N 1
ATOM 819 C CA . GLY A 1 112 ? -9.312 -0.810 -3.179 1.00 88.56 112 GLY A CA 1
ATOM 820 C C . GLY A 1 112 ? -8.390 -0.334 -4.300 1.00 88.56 112 GLY A C 1
ATOM 821 O O . GLY A 1 112 ? -8.237 -1.032 -5.299 1.00 88.56 112 GLY A O 1
ATOM 822 N N . VAL A 1 113 ? -7.718 0.804 -4.107 1.00 89.25 113 VAL A N 1
ATOM 823 C CA . VAL A 1 113 ? -6.747 1.351 -5.066 1.00 89.25 113 VAL A CA 1
ATOM 824 C C . VAL A 1 113 ? -5.573 0.393 -5.252 1.00 89.25 113 VAL A C 1
ATOM 826 O O . VAL A 1 113 ? -5.228 0.082 -6.388 1.00 89.25 113 VAL A O 1
ATOM 829 N N . ALA A 1 114 ? -5.000 -0.135 -4.166 1.00 86.88 114 ALA A N 1
ATOM 830 C CA . ALA A 1 114 ? -3.903 -1.097 -4.250 1.00 86.88 114 ALA A CA 1
ATOM 831 C C . ALA A 1 114 ? -4.324 -2.396 -4.955 1.00 86.88 114 ALA A C 1
ATOM 833 O O . ALA A 1 114 ? -3.579 -2.912 -5.787 1.00 86.88 114 ALA A O 1
ATOM 834 N N . THR A 1 115 ? -5.539 -2.888 -4.688 1.00 89.69 115 THR A N 1
ATOM 835 C CA . THR A 1 115 ? -6.079 -4.081 -5.356 1.00 89.69 115 THR A CA 1
ATOM 836 C C . THR A 1 115 ? -6.244 -3.843 -6.853 1.00 89.69 115 THR A C 1
ATOM 838 O O . THR A 1 115 ? -5.757 -4.634 -7.658 1.00 89.69 115 THR A O 1
ATOM 841 N N . ALA A 1 116 ? -6.891 -2.737 -7.233 1.00 89.62 116 ALA A N 1
ATOM 842 C CA . ALA A 1 116 ? -7.104 -2.376 -8.631 1.00 89.62 116 ALA A CA 1
ATOM 843 C C . ALA A 1 116 ? -5.772 -2.198 -9.370 1.00 89.62 116 ALA A C 1
ATOM 845 O O . ALA A 1 116 ? -5.590 -2.744 -10.455 1.00 89.62 116 ALA A O 1
ATOM 846 N N . PHE A 1 117 ? -4.815 -1.507 -8.750 1.00 85.69 117 PHE A N 1
ATOM 847 C CA . PHE A 1 117 ? -3.473 -1.336 -9.296 1.00 85.69 117 PHE A CA 1
ATOM 848 C C . PHE A 1 117 ? -2.752 -2.679 -9.487 1.00 85.69 117 PHE A C 1
ATOM 850 O O . PHE A 1 117 ? -2.182 -2.925 -10.548 1.00 85.69 117 PHE A O 1
ATOM 857 N N . GLY A 1 118 ? -2.842 -3.589 -8.512 1.00 84.69 118 GLY A N 1
ATOM 858 C CA . GLY A 1 118 ? -2.291 -4.939 -8.623 1.00 84.69 118 GLY A CA 1
ATOM 859 C C . GLY A 1 118 ? -2.904 -5.752 -9.766 1.00 84.69 118 GLY A C 1
ATOM 860 O O . GLY A 1 118 ? -2.179 -6.387 -10.528 1.00 84.69 118 GLY A O 1
ATOM 861 N N . ILE A 1 119 ? -4.226 -5.680 -9.943 1.00 89.12 119 ILE A N 1
ATOM 862 C CA . ILE A 1 119 ? -4.932 -6.336 -11.055 1.00 89.12 119 ILE A CA 1
ATOM 863 C C . ILE A 1 119 ? -4.461 -5.778 -12.404 1.00 89.12 119 ILE A C 1
ATOM 865 O O . ILE A 1 119 ? -4.159 -6.547 -13.316 1.00 89.12 119 ILE A O 1
ATOM 869 N N . VAL A 1 120 ? -4.347 -4.453 -12.524 1.00 88.19 120 VAL A N 1
ATOM 870 C CA . VAL A 1 120 ? -3.863 -3.785 -13.742 1.00 88.19 120 VAL A CA 1
ATOM 871 C C . VAL A 1 120 ? -2.429 -4.215 -14.077 1.00 88.19 120 VAL A C 1
ATOM 873 O O . VAL A 1 120 ? -2.144 -4.562 -15.224 1.00 88.19 120 VAL A O 1
ATOM 876 N N . LEU A 1 121 ? -1.548 -4.297 -13.076 1.00 84.38 121 LEU A N 1
ATOM 877 C CA . LEU A 1 121 ? -0.178 -4.800 -13.231 1.00 84.38 121 LEU A CA 1
ATOM 878 C C . LEU A 1 121 ? -0.119 -6.265 -13.693 1.00 84.38 121 LEU A C 1
ATOM 880 O O . LEU A 1 121 ? 0.760 -6.633 -14.471 1.00 84.38 121 LEU A O 1
ATOM 884 N N . ILE A 1 122 ? -1.037 -7.117 -13.227 1.00 88.38 122 ILE A N 1
ATOM 885 C CA . ILE A 1 122 ? -1.116 -8.526 -13.652 1.00 88.38 122 ILE A CA 1
ATOM 886 C C . ILE A 1 122 ? -1.599 -8.644 -15.104 1.00 88.38 122 ILE A C 1
ATOM 888 O O . ILE A 1 122 ? -1.142 -9.544 -15.824 1.00 88.38 122 ILE A O 1
ATOM 892 N N . GLY A 1 123 ? -2.524 -7.767 -15.508 1.00 87.62 123 GLY A N 1
ATOM 893 C CA . GLY A 1 123 ? -3.147 -7.753 -16.831 1.00 87.62 123 GLY A CA 1
ATOM 894 C C . GLY A 1 123 ? -2.263 -7.179 -17.938 1.00 87.62 123 GLY A C 1
ATOM 895 O O . GLY A 1 123 ? -2.327 -7.667 -19.060 1.00 87.62 123 GLY A O 1
ATOM 896 N N . ALA A 1 124 ? -1.413 -6.197 -17.625 1.00 86.44 124 ALA A N 1
ATOM 897 C CA . ALA A 1 124 ? -0.537 -5.538 -18.598 1.00 86.44 124 ALA A CA 1
ATOM 898 C C . ALA A 1 124 ? 0.924 -5.419 -18.107 1.00 86.44 124 ALA A C 1
ATOM 900 O O . ALA A 1 124 ? 1.465 -4.314 -18.047 1.00 86.44 124 ALA A O 1
ATOM 901 N N . PRO A 1 125 ? 1.595 -6.531 -17.746 1.00 80.00 125 PRO A N 1
ATOM 902 C CA . PRO A 1 125 ? 2.901 -6.481 -17.087 1.00 80.00 125 PRO A CA 1
ATOM 903 C C . PRO A 1 125 ? 3.993 -5.838 -17.951 1.00 80.00 125 PRO A C 1
ATOM 905 O O . PRO A 1 125 ? 4.863 -5.162 -17.419 1.00 80.00 125 PRO A O 1
ATOM 908 N N . GLU A 1 126 ? 3.939 -5.995 -19.272 1.00 81.31 126 GLU A N 1
ATOM 909 C CA . GLU A 1 126 ? 4.961 -5.500 -20.210 1.00 81.31 126 GLU A CA 1
ATOM 910 C C . GLU A 1 126 ? 5.023 -3.963 -20.253 1.00 81.31 126 GLU A C 1
ATOM 912 O O . GLU A 1 126 ? 6.104 -3.368 -20.242 1.00 81.31 126 GLU A O 1
ATOM 917 N N . PHE A 1 127 ? 3.860 -3.304 -20.227 1.00 78.38 127 PHE A N 1
ATOM 918 C CA . PHE A 1 127 ? 3.756 -1.843 -20.191 1.00 78.38 127 PHE A CA 1
ATOM 919 C C . PHE A 1 127 ? 4.364 -1.261 -18.906 1.00 78.38 127 PHE A C 1
ATOM 921 O O . PHE A 1 127 ? 5.065 -0.247 -18.923 1.00 78.38 127 PHE A O 1
ATOM 928 N N . PHE A 1 128 ? 4.130 -1.922 -17.772 1.00 76.50 128 PHE A N 1
ATOM 929 C CA . PHE A 1 128 ? 4.631 -1.453 -16.484 1.00 76.50 128 PHE A CA 1
ATOM 930 C C . PHE A 1 128 ? 6.077 -1.862 -16.213 1.00 76.50 128 PHE A C 1
ATOM 932 O O . PHE A 1 128 ? 6.787 -1.106 -15.552 1.00 76.50 128 PHE A O 1
ATOM 939 N N . GLN A 1 129 ? 6.552 -2.982 -16.759 1.00 75.19 129 GLN A N 1
ATOM 940 C CA . GLN A 1 129 ? 7.972 -3.337 -16.731 1.00 75.19 129 GLN A CA 1
ATOM 941 C C . GLN A 1 129 ? 8.809 -2.298 -17.471 1.00 75.19 129 GLN A C 1
ATOM 943 O O . GLN A 1 129 ? 9.822 -1.845 -16.954 1.00 75.19 129 GLN A O 1
ATOM 948 N N . THR A 1 130 ? 8.355 -1.858 -18.641 1.00 72.81 130 THR A N 1
ATOM 949 C CA . THR A 1 130 ? 9.088 -0.869 -19.442 1.00 72.81 130 THR A CA 1
ATOM 950 C C . THR A 1 130 ? 9.012 0.548 -18.872 1.00 72.81 130 THR A C 1
ATOM 952 O O . THR A 1 130 ? 9.983 1.292 -18.975 1.00 72.81 130 THR A O 1
ATOM 955 N N . THR A 1 131 ? 7.899 0.925 -18.232 1.00 72.62 131 THR A N 1
ATOM 956 C CA . THR A 1 131 ? 7.706 2.299 -17.727 1.00 72.62 131 THR A CA 1
ATOM 957 C C . THR A 1 131 ? 8.226 2.493 -16.302 1.00 72.62 131 THR A C 1
ATOM 959 O O . THR A 1 131 ? 8.868 3.495 -15.997 1.00 72.62 131 THR A O 1
ATOM 962 N N . ILE A 1 132 ? 7.921 1.552 -15.405 1.00 70.44 132 ILE A N 1
ATOM 963 C CA . ILE A 1 132 ? 8.198 1.666 -13.965 1.00 70.44 132 ILE A CA 1
ATOM 964 C C . ILE A 1 132 ? 8.918 0.435 -13.402 1.00 70.44 132 ILE A C 1
ATOM 966 O O . ILE A 1 132 ? 9.136 0.365 -12.196 1.00 70.44 132 ILE A O 1
ATOM 970 N N . GLY A 1 133 ? 9.283 -0.546 -14.235 1.00 69.38 133 GLY A N 1
ATOM 971 C CA . GLY A 1 133 ? 9.899 -1.803 -13.803 1.00 69.38 133 GLY A CA 1
ATOM 972 C C . GLY A 1 133 ? 9.032 -2.668 -12.899 1.00 69.38 133 GLY A C 1
ATOM 973 O O . GLY A 1 133 ? 9.548 -3.476 -12.131 1.00 69.38 133 GLY A O 1
ATOM 974 N N . ALA A 1 134 ? 7.714 -2.480 -12.943 1.00 72.50 134 ALA A N 1
ATOM 975 C CA . ALA A 1 134 ? 6.788 -3.290 -12.172 1.00 72.50 134 ALA A CA 1
ATOM 976 C C . ALA A 1 134 ? 6.328 -4.476 -13.023 1.00 72.50 134 ALA A C 1
ATOM 978 O O . ALA A 1 134 ? 5.651 -4.311 -14.034 1.00 72.50 134 ALA A O 1
ATOM 979 N N . GLY A 1 135 ? 6.718 -5.681 -12.608 1.00 77.69 135 GLY A N 1
ATOM 980 C CA . GLY A 1 135 ? 6.324 -6.924 -13.262 1.00 77.69 135 GLY A CA 1
ATOM 981 C C . GLY A 1 135 ? 5.045 -7.537 -12.704 1.00 77.69 135 GLY A C 1
ATOM 982 O O . GLY A 1 135 ? 4.466 -7.085 -11.712 1.00 77.69 135 GLY A O 1
ATOM 983 N N . ARG A 1 136 ? 4.652 -8.666 -13.302 1.00 79.56 136 ARG A N 1
ATOM 984 C CA . ARG A 1 136 ? 3.507 -9.473 -12.852 1.00 79.56 136 ARG A CA 1
ATOM 985 C C . ARG A 1 136 ? 3.624 -9.900 -11.383 1.00 79.56 136 ARG A C 1
ATOM 987 O O . ARG A 1 136 ? 2.616 -9.989 -10.687 1.00 79.56 136 ARG A O 1
ATOM 994 N N . SER A 1 137 ? 4.842 -10.140 -10.897 1.00 76.94 137 SER A N 1
ATOM 995 C CA . SER A 1 137 ? 5.099 -10.489 -9.497 1.00 76.94 137 SER A CA 1
ATOM 996 C C . SER A 1 137 ? 4.766 -9.348 -8.531 1.00 76.94 137 SER A C 1
ATOM 998 O O . SER A 1 137 ? 4.176 -9.589 -7.480 1.00 76.94 137 SER A O 1
ATOM 1000 N N . SER A 1 138 ? 5.073 -8.106 -8.912 1.00 78.00 138 SER A N 1
ATOM 1001 C CA . SER A 1 138 ? 4.675 -6.915 -8.159 1.00 78.00 138 SER A CA 1
ATOM 1002 C C . SER A 1 138 ? 3.155 -6.758 -8.185 1.00 78.00 138 SER A C 1
ATOM 1004 O O . SER A 1 138 ? 2.552 -6.496 -7.153 1.00 78.00 138 SER A O 1
ATOM 1006 N N . GLY A 1 139 ? 2.499 -7.023 -9.319 1.00 82.88 139 GLY A N 1
ATOM 1007 C CA . GLY A 1 139 ? 1.035 -6.995 -9.402 1.00 82.88 139 GLY A CA 1
ATOM 1008 C C . GLY A 1 139 ? 0.338 -7.884 -8.364 1.00 82.88 139 GLY A C 1
ATOM 1009 O O . GLY A 1 139 ? -0.579 -7.430 -7.679 1.00 82.88 139 GLY A O 1
ATOM 1010 N N . TRP A 1 140 ? 0.831 -9.110 -8.156 1.00 86.50 140 TRP A N 1
ATOM 1011 C CA . TRP A 1 140 ? 0.318 -10.003 -7.108 1.00 86.50 140 TRP A CA 1
ATOM 1012 C C . TRP A 1 140 ? 0.521 -9.466 -5.692 1.00 86.50 140 TRP A C 1
ATOM 1014 O O . TRP A 1 140 ? -0.377 -9.599 -4.862 1.00 86.50 140 TRP A O 1
ATOM 1024 N N . LEU A 1 141 ? 1.663 -8.833 -5.415 1.00 84.62 141 LEU A N 1
ATOM 1025 C CA . LEU A 1 141 ? 1.923 -8.182 -4.131 1.00 84.62 141 LEU A CA 1
ATOM 1026 C C . LEU A 1 141 ? 0.906 -7.079 -3.831 1.00 84.62 141 LEU A C 1
ATOM 1028 O O . LEU A 1 141 ? 0.314 -7.073 -2.753 1.00 84.62 141 LEU A O 1
ATOM 1032 N N . TYR A 1 142 ? 0.694 -6.164 -4.782 1.00 85.19 142 TYR A N 1
ATOM 1033 C CA . TYR A 1 142 ? -0.262 -5.064 -4.632 1.00 85.19 142 TYR A CA 1
ATOM 1034 C C . TYR A 1 142 ? -1.697 -5.585 -4.496 1.00 85.19 142 TYR A C 1
ATOM 1036 O O . TYR A 1 142 ? -2.441 -5.104 -3.641 1.00 85.19 142 TYR A O 1
ATOM 1044 N N . ALA A 1 143 ? -2.063 -6.613 -5.269 1.00 88.69 143 ALA A N 1
ATOM 1045 C CA . ALA A 1 143 ? -3.372 -7.252 -5.182 1.00 88.69 143 ALA A CA 1
ATOM 1046 C C . ALA A 1 143 ? -3.603 -7.897 -3.806 1.00 88.69 143 ALA A C 1
ATOM 1048 O O . ALA A 1 143 ? -4.603 -7.613 -3.151 1.00 88.69 143 ALA A O 1
ATOM 1049 N N . ALA A 1 144 ? -2.658 -8.716 -3.332 1.00 89.38 144 ALA A N 1
ATOM 1050 C CA . ALA A 1 144 ? -2.751 -9.371 -2.030 1.00 89.38 144 ALA A CA 1
ATOM 1051 C C . ALA A 1 144 ? -2.780 -8.354 -0.881 1.00 89.38 144 ALA A C 1
ATOM 1053 O O . ALA A 1 144 ? -3.627 -8.444 0.008 1.00 89.38 144 ALA A O 1
ATOM 1054 N N . PHE A 1 145 ? -1.900 -7.350 -0.922 1.00 88.25 145 PHE A N 1
ATOM 1055 C CA . PHE A 1 145 ? -1.880 -6.263 0.054 1.00 88.25 145 PHE A CA 1
ATOM 1056 C C . PHE A 1 145 ? -3.213 -5.504 0.082 1.00 88.25 145 PHE A C 1
ATOM 1058 O O . PHE A 1 145 ? -3.769 -5.264 1.156 1.00 88.25 145 PHE A O 1
ATOM 1065 N N . GLY A 1 146 ? -3.752 -5.166 -1.090 1.00 87.62 146 GLY A N 1
ATOM 1066 C CA . GLY A 1 146 ? -5.023 -4.471 -1.208 1.00 87.62 146 GLY A CA 1
ATOM 1067 C C . GLY A 1 146 ? -6.192 -5.268 -0.627 1.00 87.62 146 GLY A C 1
ATOM 1068 O O . GLY A 1 146 ? -6.985 -4.722 0.142 1.00 87.62 146 GLY A O 1
ATOM 1069 N N . VAL A 1 147 ? -6.247 -6.574 -0.904 1.00 91.44 147 VAL A N 1
ATOM 1070 C CA . VAL A 1 147 ? -7.251 -7.484 -0.332 1.00 91.44 147 VAL A CA 1
ATOM 1071 C C . VAL A 1 147 ? -7.134 -7.551 1.190 1.00 91.44 147 VAL A C 1
ATOM 1073 O O . VAL A 1 147 ? -8.144 -7.426 1.882 1.00 91.44 147 VAL A O 1
ATOM 1076 N N . VAL A 1 148 ? -5.919 -7.680 1.732 1.00 90.38 148 VAL A N 1
ATOM 1077 C CA . VAL A 1 148 ? -5.698 -7.655 3.187 1.00 90.38 148 VAL A CA 1
ATOM 1078 C C . VAL A 1 148 ? -6.192 -6.336 3.780 1.00 90.38 148 VAL A C 1
ATOM 1080 O O . VAL A 1 148 ? -6.897 -6.349 4.787 1.00 90.38 148 VAL A O 1
ATOM 1083 N N . MET A 1 149 ? -5.903 -5.201 3.142 1.00 86.31 149 MET A N 1
ATOM 1084 C CA . MET A 1 149 ? -6.379 -3.897 3.607 1.00 86.31 149 MET A CA 1
ATOM 1085 C C . MET A 1 149 ? -7.897 -3.746 3.558 1.00 86.31 149 MET A C 1
ATOM 1087 O O . MET A 1 149 ? -8.488 -3.162 4.469 1.00 86.31 149 MET A O 1
ATOM 1091 N N . LEU A 1 150 ? -8.547 -4.306 2.539 1.00 89.25 150 LEU A N 1
ATOM 1092 C CA . LEU A 1 150 ? -10.003 -4.355 2.474 1.00 89.25 150 LEU A CA 1
ATOM 1093 C C . LEU A 1 150 ? -10.566 -5.169 3.640 1.00 89.25 150 LEU A C 1
ATOM 1095 O O . LEU A 1 150 ? -11.437 -4.670 4.352 1.00 89.25 150 LEU A O 1
ATOM 1099 N N . ILE A 1 151 ? -10.024 -6.364 3.899 1.00 88.94 151 ILE A N 1
ATOM 1100 C CA . ILE A 1 151 ? -10.424 -7.200 5.041 1.00 88.94 151 ILE A CA 1
ATOM 1101 C C . ILE A 1 151 ? -10.254 -6.422 6.349 1.00 88.94 151 ILE A C 1
ATOM 1103 O O . ILE A 1 151 ? -11.176 -6.358 7.154 1.00 88.94 151 ILE A O 1
ATOM 1107 N N . VAL A 1 152 ? -9.114 -5.762 6.549 1.00 85.50 152 VAL A N 1
ATOM 1108 C CA . VAL A 1 152 ? -8.845 -4.922 7.727 1.00 85.50 152 VAL A CA 1
ATOM 1109 C C . VAL A 1 152 ? -9.882 -3.795 7.860 1.00 85.50 152 VAL A C 1
ATOM 1111 O O . VAL A 1 152 ? -10.401 -3.554 8.954 1.00 85.50 152 VAL A O 1
ATOM 1114 N N . GLY A 1 153 ? -10.237 -3.145 6.750 1.00 83.00 153 GLY A N 1
ATOM 1115 C CA . GLY A 1 153 ? -11.248 -2.091 6.698 1.00 83.00 153 GLY A CA 1
ATOM 1116 C C . GLY A 1 153 ? -12.671 -2.563 7.025 1.00 83.00 153 GLY A C 1
ATOM 1117 O O . GLY A 1 153 ? -13.443 -1.783 7.589 1.00 83.00 153 GLY A O 1
ATOM 1118 N N . PHE A 1 154 ? -13.010 -3.817 6.710 1.00 84.38 154 PHE A N 1
ATOM 1119 C CA . PHE A 1 154 ? -14.321 -4.415 6.990 1.00 84.38 154 PHE A CA 1
ATOM 1120 C C . PHE A 1 154 ? -14.414 -5.066 8.375 1.00 84.38 154 PHE A C 1
ATOM 1122 O O . PHE A 1 154 ? -15.440 -4.938 9.036 1.00 84.38 154 PHE A O 1
ATOM 1129 N N . THR A 1 155 ? -13.352 -5.721 8.840 1.00 80.56 155 THR A N 1
ATOM 1130 C CA . THR A 1 155 ? -13.385 -6.547 10.058 1.00 80.56 155 THR A CA 1
ATOM 1131 C C . THR A 1 155 ? -13.238 -5.736 11.342 1.00 80.56 155 THR A C 1
ATOM 1133 O O . THR A 1 155 ? -13.558 -6.248 12.405 1.00 80.56 155 THR A O 1
ATOM 1136 N N . SER A 1 156 ? -12.771 -4.483 11.286 1.00 62.50 156 SER A N 1
ATOM 1137 C CA . SER A 1 156 ? -12.458 -3.681 12.478 1.00 62.50 156 SER A CA 1
ATOM 1138 C C . SER A 1 156 ? -13.650 -3.549 13.451 1.00 62.50 156 SER A C 1
ATOM 1140 O O . SER A 1 156 ? -14.563 -2.749 13.185 1.00 62.50 156 SER A O 1
ATOM 1142 N N . PRO A 1 157 ? -13.652 -4.262 14.599 1.00 55.69 157 PRO A N 1
ATOM 1143 C CA . PRO A 1 157 ? -14.640 -4.064 15.646 1.00 55.69 157 PRO A CA 1
ATOM 1144 C C . PRO A 1 157 ? -14.302 -2.746 16.339 1.00 55.69 157 PRO A C 1
ATOM 1146 O O . PRO A 1 157 ? -13.161 -2.522 16.749 1.00 55.69 157 PRO A O 1
ATOM 1149 N N . ILE A 1 158 ? -15.284 -1.856 16.467 1.00 56.41 158 ILE A N 1
ATOM 1150 C CA . ILE A 1 158 ? -15.149 -0.707 17.364 1.00 56.41 158 ILE A CA 1
ATOM 1151 C C . ILE A 1 158 ? -15.289 -1.308 18.760 1.00 56.41 158 ILE A C 1
ATOM 1153 O O . ILE A 1 158 ? -16.400 -1.592 19.196 1.00 56.41 158 ILE A O 1
ATOM 1157 N N . ILE A 1 159 ? -14.179 -1.626 19.426 1.00 54.94 159 ILE A N 1
ATOM 1158 C CA . ILE A 1 159 ? -14.246 -2.004 20.837 1.00 54.94 159 ILE A CA 1
ATOM 1159 C C . ILE A 1 159 ? -14.605 -0.713 21.571 1.00 54.94 159 ILE A C 1
ATOM 1161 O O . ILE A 1 159 ? -13.761 0.163 21.736 1.00 54.94 159 ILE A O 1
ATOM 1165 N N . PHE A 1 160 ? -15.892 -0.575 21.886 1.00 49.75 160 PHE A N 1
ATOM 1166 C CA . PHE A 1 160 ? -16.472 0.583 22.549 1.00 49.75 160 PHE A CA 1
ATOM 1167 C C . PHE A 1 160 ? -15.732 0.899 23.855 1.00 49.75 160 PHE A C 1
ATOM 1169 O O . PHE A 1 160 ? -15.366 -0.004 24.615 1.00 49.75 160 PHE A O 1
ATOM 1176 N N . GLU A 1 161 ? -15.527 2.194 24.102 1.00 54.16 161 GLU A N 1
ATOM 1177 C CA . GLU A 1 161 ? -15.124 2.718 25.402 1.00 54.16 161 GLU A CA 1
ATOM 1178 C C . GLU A 1 161 ? -16.061 2.202 26.494 1.00 54.16 161 GLU A C 1
ATOM 1180 O O . GLU A 1 161 ? -17.283 2.253 26.358 1.00 54.16 161 GLU A O 1
ATOM 1185 N N . ARG A 1 162 ? -15.488 1.767 27.619 1.00 52.50 162 ARG A N 1
ATOM 1186 C CA . ARG A 1 162 ? -16.228 1.831 28.875 1.00 52.50 162 ARG A CA 1
ATOM 1187 C C . ARG A 1 162 ? -16.110 3.260 29.373 1.00 52.50 162 ARG A C 1
ATOM 1189 O O . ARG A 1 162 ? -15.013 3.707 29.692 1.00 52.50 162 ARG A O 1
ATOM 1196 N N . GLU A 1 163 ? -17.238 3.948 29.424 1.00 54.78 163 GLU A N 1
ATOM 1197 C CA . GLU A 1 163 ? -17.403 5.202 30.146 1.00 54.78 163 GLU A CA 1
ATOM 1198 C C . GLU A 1 163 ? -17.099 4.924 31.626 1.00 54.78 163 GLU A C 1
ATOM 1200 O O . GLU A 1 163 ? -17.914 4.362 32.357 1.00 54.78 163 GLU A O 1
ATOM 1205 N N . GLN A 1 164 ? -15.869 5.200 32.063 1.00 55.53 164 GLN A N 1
ATOM 1206 C CA . GLN A 1 164 ? -15.552 5.190 33.486 1.00 55.53 164 GLN A CA 1
ATOM 1207 C C . GLN A 1 164 ? -15.988 6.534 34.053 1.00 55.53 164 GLN A C 1
ATOM 1209 O O . GLN A 1 164 ? -15.267 7.525 33.979 1.00 55.53 164 GLN A O 1
ATOM 1214 N N . VAL A 1 165 ? -17.199 6.554 34.607 1.00 57.94 165 VAL A N 1
ATOM 1215 C CA . VAL A 1 165 ? -17.642 7.626 35.495 1.00 57.94 165 VAL A CA 1
ATOM 1216 C C . VAL A 1 165 ? -16.778 7.526 36.748 1.00 57.94 165 VAL A C 1
ATOM 1218 O O . VAL A 1 165 ? -16.981 6.637 37.573 1.00 57.94 165 VAL A O 1
ATOM 1221 N N . SER A 1 166 ? -15.761 8.377 36.856 1.00 62.31 166 SER A N 1
ATOM 1222 C CA . SER A 1 166 ? -14.973 8.478 38.081 1.00 62.31 166 SER A CA 1
ATOM 1223 C C . SER A 1 166 ? -15.805 9.253 39.108 1.00 62.31 166 SER A C 1
ATOM 1225 O O . SER A 1 166 ? -16.099 10.422 38.852 1.00 62.31 166 SER A O 1
ATOM 1227 N N . PRO A 1 167 ? -16.223 8.656 40.242 1.00 51.69 167 PRO A N 1
ATOM 1228 C CA . PRO A 1 167 ? -16.842 9.425 41.310 1.00 51.69 167 PRO A CA 1
ATOM 1229 C C . PRO A 1 167 ? -15.778 10.365 41.884 1.00 51.69 167 PRO A C 1
ATOM 1231 O O . PRO A 1 167 ? -14.740 9.917 42.370 1.00 51.69 167 PRO A O 1
ATOM 1234 N N . SER A 1 168 ? -16.002 11.671 41.767 1.00 63.12 168 SER A N 1
ATOM 1235 C CA . SER A 1 168 ? -15.206 12.676 42.467 1.00 63.12 168 SER A CA 1
ATOM 1236 C C . SER A 1 168 ? -15.431 12.507 43.973 1.00 63.12 168 SER A C 1
ATOM 1238 O O . SER A 1 168 ? -16.566 12.665 44.429 1.00 63.12 168 SER A O 1
ATOM 1240 N N . VAL A 1 169 ? -14.374 12.136 44.701 1.00 52.84 169 VAL A N 1
ATOM 1241 C CA . VAL A 1 169 ? -14.295 12.189 46.174 1.00 52.84 169 VAL A CA 1
ATOM 1242 C C . VAL A 1 169 ? -14.078 13.630 46.611 1.00 52.84 169 VAL A C 1
ATOM 1244 O O . VAL A 1 169 ? -13.281 14.316 45.930 1.00 52.84 169 VAL A O 1
#

Sequence (169 aa):
MTTESIPTQEHQSAVPSGSPLPIATELVRTYRWSPTQLVVLALGVIWTALAGIALARAGAVGITGVLSPEVAVALWTRTPILAAIELVLGLVLLVAAAQRLVPKTAYRIIGGVATAFGIVLIGAPEFFQTTIGAGRSSGWLYAAFGVVMLIVGFTSPIIFEREQVSPSV

Radius of gyration: 30.13 Å; chains: 1; bounding box: 95×67×66 Å